Protein AF-A0A924GG86-F1 (afdb_monomer_lite)

Secondary structure (DSSP, 8-state):
--EEEEEE-HHHHHHHHHH-SS--PEEEEE-SS-EEEEEEHHHHHHHHHHHHHHHHTHHHHS-SHHHHHHHHHHHHHHHHHHHHHTSTTTT--

Foldseek 3Di:
DFKFKFKAAPVLLVVLVVPDPPQFADFPDDDNGITIGIHDPVSLVVLLVSLVVLCPCPPPNPVDPVSVVNNVRSVVSNVRSVVLVVDPPGGDD

Structure (mmCIF, N/CA/C/O backbone):
data_AF-A0A924GG86-F1
#
_entry.id   AF-A0A924GG86-F1
#
loop_
_atom_site.group_PDB
_atom_site.id
_atom_site.type_symbol
_atom_site.label_atom_id
_atom_site.label_alt_id
_atom_site.label_comp_id
_atom_site.label_asym_id
_atom_site.label_entity_id
_atom_site.label_seq_id
_atom_site.pdbx_PDB_ins_code
_atom_site.Cartn_x
_atom_site.Cartn_y
_atom_site.Cartn_z
_atom_site.occupancy
_atom_site.B_iso_or_equiv
_atom_site.auth_seq_id
_atom_site.auth_comp_id
_atom_site.auth_asym_id
_atom_site.auth_atom_id
_atom_site.pdbx_PDB_model_num
ATOM 1 N N . MET A 1 1 ? -6.893 1.484 20.897 1.00 60.12 1 MET A N 1
ATOM 2 C CA . MET A 1 1 ? -5.857 1.440 19.844 1.00 60.12 1 MET A CA 1
ATOM 3 C C . MET A 1 1 ? -6.586 1.805 18.571 1.00 60.12 1 MET A C 1
ATOM 5 O O . MET A 1 1 ? -7.569 1.141 18.272 1.00 60.12 1 MET A O 1
ATOM 9 N N . ASN A 1 2 ? -6.229 2.916 17.933 1.00 73.25 2 ASN A N 1
ATOM 10 C CA . ASN A 1 2 ? -7.042 3.461 16.846 1.00 73.25 2 ASN A CA 1
ATOM 11 C C . ASN A 1 2 ? -6.559 2.861 15.528 1.00 73.25 2 ASN A C 1
ATOM 13 O O . ASN A 1 2 ? -5.350 2.774 15.297 1.00 73.25 2 ASN A O 1
ATOM 17 N N . PHE A 1 3 ? -7.502 2.458 14.685 1.00 80.06 3 PHE A N 1
ATOM 18 C CA . PHE A 1 3 ? -7.218 1.811 13.413 1.00 80.06 3 PHE A CA 1
ATOM 19 C C . PHE A 1 3 ? -7.736 2.656 12.255 1.00 80.06 3 PHE A C 1
ATOM 21 O O . PHE A 1 3 ? -8.782 3.293 12.366 1.00 80.06 3 PHE A O 1
ATOM 28 N N . LEU A 1 4 ? -7.027 2.590 11.135 1.00 83.94 4 LEU A N 1
ATOM 29 C CA . LEU A 1 4 ? -7.422 3.167 9.862 1.00 83.94 4 LEU A CA 1
ATOM 30 C C . LEU A 1 4 ? -7.677 2.050 8.857 1.00 83.94 4 LEU A C 1
ATOM 32 O O . LEU A 1 4 ? -6.874 1.133 8.726 1.00 83.94 4 LEU A O 1
ATOM 36 N N . THR A 1 5 ? -8.764 2.160 8.101 1.00 86.38 5 THR A N 1
ATOM 37 C CA . THR A 1 5 ? -9.014 1.288 6.952 1.00 86.38 5 THR A CA 1
ATOM 38 C C . THR A 1 5 ? -8.640 2.000 5.657 1.00 86.38 5 THR A C 1
ATOM 40 O O . THR A 1 5 ? -9.194 3.054 5.353 1.00 86.38 5 THR A O 1
ATOM 43 N N . VAL A 1 6 ? -7.736 1.418 4.871 1.00 85.62 6 VAL A N 1
ATOM 44 C CA . VAL A 1 6 ? -7.325 1.954 3.564 1.00 85.62 6 VAL A CA 1
ATOM 45 C C . VAL A 1 6 ? -7.475 0.913 2.469 1.00 85.62 6 VAL A C 1
ATOM 47 O O . VAL A 1 6 ? -7.422 -0.289 2.708 1.00 85.62 6 VAL A O 1
ATOM 50 N N . THR A 1 7 ? -7.663 1.381 1.239 1.00 87.00 7 THR A N 1
ATOM 51 C CA . THR A 1 7 ? -7.647 0.517 0.057 1.00 87.00 7 THR A CA 1
ATOM 52 C C . THR A 1 7 ? -6.287 0.604 -0.611 1.00 87.00 7 THR A C 1
ATOM 54 O O . THR A 1 7 ? -5.829 1.699 -0.931 1.00 87.00 7 THR A O 1
ATOM 57 N N . VAL A 1 8 ? -5.689 -0.550 -0.869 1.00 86.81 8 VAL A N 1
ATOM 58 C CA . VAL A 1 8 ? -4.371 -0.712 -1.472 1.00 86.81 8 VAL A CA 1
ATOM 59 C C . VAL A 1 8 ? -4.512 -1.541 -2.755 1.00 86.81 8 VAL A C 1
ATOM 61 O O . VAL A 1 8 ? -5.275 -2.518 -2.784 1.00 86.81 8 VAL A O 1
ATOM 64 N N . PRO A 1 9 ? -3.816 -1.185 -3.847 1.00 89.50 9 PRO A N 1
ATOM 65 C CA . PRO A 1 9 ? -3.762 -2.026 -5.033 1.00 89.50 9 PRO A CA 1
ATOM 66 C C . PRO A 1 9 ? -3.173 -3.416 -4.707 1.00 89.50 9 PRO A C 1
ATOM 68 O O . PRO A 1 9 ? -2.124 -3.491 -4.064 1.00 89.50 9 PRO A O 1
ATOM 71 N N . PRO A 1 10 ? -3.771 -4.522 -5.194 1.00 86.12 10 PRO A N 1
ATOM 72 C CA . PRO A 1 10 ? -3.365 -5.876 -4.804 1.00 86.12 10 PRO A CA 1
ATOM 73 C C . PRO A 1 10 ? -1.911 -6.232 -5.090 1.00 86.12 10 PRO A C 1
ATOM 75 O O . PRO A 1 10 ? -1.307 -6.978 -4.329 1.00 86.12 10 PRO A O 1
ATOM 78 N N . LYS A 1 11 ? -1.347 -5.697 -6.177 1.00 84.94 11 LYS A N 1
ATOM 79 C CA . LYS A 1 11 ? 0.037 -5.973 -6.568 1.00 84.94 11 LYS A CA 1
ATOM 80 C C . LYS A 1 11 ? 1.044 -5.379 -5.583 1.00 84.94 11 LYS A C 1
ATOM 82 O O . LYS A 1 11 ? 1.996 -6.055 -5.228 1.00 84.94 11 LYS A O 1
ATOM 87 N N . PHE A 1 12 ? 0.800 -4.149 -5.134 1.00 87.81 12 PHE A N 1
ATOM 88 C CA . PHE A 1 12 ? 1.635 -3.509 -4.121 1.00 87.81 12 PHE A CA 1
ATOM 89 C C . PHE A 1 12 ? 1.465 -4.184 -2.758 1.00 87.81 12 PHE A C 1
ATOM 91 O O . PHE A 1 12 ? 2.455 -4.469 -2.102 1.00 87.81 12 PHE A O 1
ATOM 98 N N . TRP A 1 13 ? 0.226 -4.518 -2.371 1.00 88.06 13 TRP A N 1
ATOM 99 C CA . TRP A 1 13 ? -0.013 -5.232 -1.115 1.00 88.06 13 TRP A CA 1
ATOM 100 C C . TRP A 1 13 ? 0.700 -6.585 -1.062 1.00 88.06 13 TRP A C 1
ATOM 102 O O . TRP A 1 13 ? 1.328 -6.886 -0.062 1.00 88.06 13 TRP A O 1
ATOM 112 N N . ALA A 1 14 ? 0.637 -7.382 -2.132 1.00 86.25 14 ALA A N 1
ATOM 113 C CA . ALA A 1 14 ? 1.298 -8.685 -2.168 1.00 86.25 14 ALA A CA 1
ATOM 114 C C . ALA A 1 14 ? 2.830 -8.583 -2.056 1.00 86.25 14 ALA A C 1
ATOM 116 O O . ALA A 1 14 ? 3.444 -9.438 -1.430 1.00 86.25 14 ALA A O 1
ATOM 117 N N . ASP A 1 15 ? 3.439 -7.548 -2.644 1.00 86.50 15 ASP A N 1
ATOM 118 C CA . ASP A 1 15 ? 4.881 -7.295 -2.525 1.00 86.50 15 ASP A CA 1
ATOM 119 C C . ASP A 1 15 ? 5.271 -6.843 -1.110 1.00 86.50 15 ASP A C 1
ATOM 121 O O . ASP A 1 15 ? 6.239 -7.337 -0.536 1.00 86.50 15 ASP A O 1
ATOM 125 N N . HIS A 1 16 ? 4.479 -5.943 -0.526 1.00 86.62 16 HIS A N 1
ATOM 126 C CA . HIS A 1 16 ? 4.659 -5.472 0.843 1.00 86.62 16 HIS A CA 1
ATOM 127 C C . HIS A 1 16 ? 4.489 -6.610 1.865 1.00 86.62 16 HIS A C 1
ATOM 129 O O . HIS A 1 16 ? 5.351 -6.816 2.712 1.00 86.62 16 HIS A O 1
ATOM 135 N N . GLU A 1 17 ? 3.421 -7.402 1.741 1.00 84.62 17 GLU A N 1
ATOM 136 C CA . GLU A 1 17 ? 3.117 -8.572 2.579 1.00 84.62 17 GLU A CA 1
ATOM 137 C C . GLU A 1 17 ? 4.209 -9.649 2.487 1.00 84.62 17 GLU A C 1
ATOM 139 O O . GLU A 1 17 ? 4.540 -10.264 3.491 1.00 84.62 17 GLU A O 1
ATOM 144 N N . ALA A 1 18 ? 4.815 -9.852 1.312 1.00 83.88 18 ALA A N 1
ATOM 145 C CA . ALA A 1 18 ? 5.899 -10.821 1.134 1.00 83.88 18 ALA A CA 1
ATOM 146 C C . ALA A 1 18 ? 7.246 -10.379 1.736 1.00 83.88 18 ALA A C 1
ATOM 148 O O . ALA A 1 18 ? 8.132 -11.216 1.899 1.00 83.88 18 ALA A O 1
ATOM 149 N N . ARG A 1 19 ? 7.423 -9.080 2.018 1.00 75.56 19 ARG A N 1
ATOM 150 C CA . ARG A 1 19 ? 8.661 -8.508 2.580 1.00 75.56 19 ARG A CA 1
ATOM 151 C C . ARG A 1 19 ? 8.523 -8.070 4.039 1.00 75.56 19 ARG A C 1
ATOM 153 O O . ARG A 1 19 ? 9.538 -7.864 4.697 1.00 75.56 19 ARG A O 1
ATOM 160 N N . SER A 1 20 ? 7.298 -7.891 4.530 1.00 72.75 20 SER A N 1
ATOM 161 C CA . SER A 1 20 ? 7.015 -7.511 5.912 1.00 72.75 20 SER A CA 1
ATOM 162 C C . SER A 1 20 ? 6.904 -8.770 6.772 1.00 72.75 20 SER A C 1
ATOM 164 O O . SER A 1 20 ? 5.903 -9.478 6.711 1.00 72.75 20 SER A O 1
ATOM 166 N N . ASP A 1 21 ? 7.935 -9.048 7.572 1.00 61.03 21 ASP A N 1
ATOM 167 C CA . ASP A 1 21 ? 7.985 -10.258 8.404 1.00 61.03 21 ASP A CA 1
ATOM 168 C C . ASP A 1 21 ? 6.936 -10.262 9.538 1.00 61.03 21 ASP A C 1
ATOM 170 O O . ASP A 1 21 ? 6.552 -11.338 9.991 1.00 61.03 21 ASP A O 1
ATOM 174 N N . GLU A 1 22 ? 6.421 -9.104 9.990 1.00 54.50 22 GLU A N 1
ATOM 175 C CA . GLU A 1 22 ? 5.501 -9.052 11.148 1.00 54.50 22 GLU A CA 1
ATOM 176 C C . GLU A 1 22 ? 4.436 -7.923 11.138 1.00 54.50 22 GLU A C 1
ATOM 178 O O . GLU A 1 22 ? 3.588 -7.886 12.034 1.00 54.50 22 GLU A O 1
ATOM 183 N N . THR A 1 23 ? 4.413 -6.997 10.165 1.00 59.88 23 THR A N 1
ATOM 184 C CA . THR A 1 23 ? 3.633 -5.737 10.281 1.00 59.88 23 THR A CA 1
ATOM 185 C C . THR A 1 23 ? 2.608 -5.459 9.183 1.00 59.88 23 THR A C 1
ATOM 187 O O . THR A 1 23 ? 1.998 -4.386 9.187 1.00 59.88 23 THR A O 1
ATOM 190 N N . ALA A 1 24 ? 2.297 -6.414 8.309 1.00 65.00 24 ALA A N 1
ATOM 191 C CA . ALA A 1 24 ? 1.199 -6.240 7.363 1.00 65.00 24 ALA A CA 1
ATOM 192 C C . ALA A 1 24 ? -0.142 -6.170 8.128 1.00 65.00 24 ALA A C 1
ATOM 194 O O . ALA A 1 24 ? -0.545 -7.116 8.801 1.00 65.00 24 ALA A O 1
ATOM 195 N N . GLY A 1 25 ? -0.817 -5.015 8.088 1.00 71.12 25 GLY A N 1
ATOM 196 C CA . GLY A 1 25 ? -2.137 -4.824 8.699 1.00 71.12 25 GLY A CA 1
ATOM 197 C C . GLY A 1 25 ? -3.173 -5.886 8.329 1.00 71.12 25 GLY A C 1
ATOM 198 O O . GLY A 1 25 ? -3.017 -6.676 7.404 1.00 71.12 25 GLY A O 1
ATOM 199 N N . GLU A 1 26 ? -4.293 -5.876 9.038 1.00 82.00 26 GLU A N 1
ATOM 200 C CA . GLU A 1 26 ? -5.325 -6.896 8.879 1.00 82.00 26 GLU A CA 1
ATOM 201 C C . GLU A 1 26 ? -6.156 -6.665 7.614 1.00 82.00 26 GLU A C 1
ATOM 203 O O . GLU A 1 26 ? -6.779 -5.618 7.442 1.00 82.00 26 GLU A O 1
ATOM 208 N N . VAL A 1 27 ? -6.224 -7.658 6.732 1.00 82.31 27 VAL A N 1
ATOM 209 C CA . VAL A 1 27 ? -7.061 -7.597 5.528 1.00 82.31 27 VAL A CA 1
ATOM 210 C C . VAL A 1 27 ? -8.527 -7.836 5.905 1.00 82.31 27 VAL A C 1
ATOM 212 O O . VAL A 1 27 ? -8.869 -8.903 6.403 1.00 82.31 27 VAL A O 1
ATOM 215 N N . VAL A 1 28 ? -9.410 -6.867 5.637 1.00 73.69 28 VAL A N 1
ATOM 216 C CA . VAL A 1 28 ? -10.825 -6.930 6.055 1.00 73.69 28 VAL A CA 1
ATOM 217 C C . VAL A 1 28 ? -11.724 -7.431 4.908 1.00 73.69 28 VAL A C 1
ATOM 219 O O . VAL A 1 28 ? -12.491 -8.372 5.102 1.00 73.69 28 VAL A O 1
ATOM 222 N N . PRO A 1 29 ? -11.673 -6.828 3.703 1.00 72.12 29 PRO A N 1
ATOM 223 C CA . PRO A 1 29 ? -11.969 -7.579 2.467 1.00 72.12 29 PRO A CA 1
ATOM 224 C C . PRO A 1 29 ? -10.838 -7.581 1.413 1.00 72.12 29 PRO A C 1
ATOM 226 O O . PRO A 1 29 ? -10.220 -6.555 1.118 1.00 72.12 29 PRO A O 1
ATOM 229 N N . ARG A 1 30 ? -10.636 -8.735 0.749 1.00 66.81 30 ARG A N 1
ATOM 230 C CA . ARG A 1 30 ? -9.747 -8.906 -0.421 1.00 66.81 30 ARG A CA 1
ATOM 231 C C . ARG A 1 30 ? -10.568 -9.193 -1.676 1.00 66.81 30 ARG A C 1
ATOM 233 O O . ARG A 1 30 ? -11.388 -10.104 -1.698 1.00 66.81 30 ARG A O 1
ATOM 240 N N . SER A 1 31 ? -10.321 -8.440 -2.742 1.00 70.12 31 SER A N 1
ATOM 241 C CA . SER A 1 31 ? -10.865 -8.702 -4.078 1.00 70.12 31 SER A CA 1
ATOM 242 C C . SER A 1 31 ? -9.739 -8.717 -5.111 1.00 70.12 31 SER A C 1
ATOM 244 O O . SER A 1 31 ? -8.649 -8.203 -4.861 1.00 70.12 31 SER A O 1
ATOM 246 N N . ALA A 1 32 ? -10.013 -9.228 -6.314 1.00 69.81 32 ALA A N 1
ATOM 247 C CA . ALA A 1 32 ? -9.050 -9.187 -7.420 1.00 69.81 32 ALA A CA 1
ATOM 248 C C . ALA A 1 32 ? -8.630 -7.754 -7.818 1.00 69.81 32 ALA A C 1
ATOM 250 O O . ALA A 1 32 ? -7.614 -7.575 -8.481 1.00 69.81 32 ALA A O 1
ATOM 251 N N . ARG A 1 33 ? -9.412 -6.732 -7.436 1.00 72.38 33 ARG A N 1
ATOM 252 C CA . ARG A 1 33 ? -9.198 -5.327 -7.826 1.00 72.38 33 ARG A CA 1
ATOM 253 C C . ARG A 1 33 ? -8.650 -4.451 -6.702 1.00 72.38 33 ARG A C 1
ATOM 255 O O . ARG A 1 33 ? -8.086 -3.400 -6.981 1.00 72.38 33 ARG A O 1
ATOM 262 N N . ALA A 1 34 ? -8.833 -4.857 -5.451 1.00 77.00 34 ALA A N 1
ATOM 263 C CA . ALA A 1 34 ? -8.523 -4.046 -4.284 1.00 77.00 34 ALA A CA 1
ATOM 264 C C . ALA A 1 34 ? -8.315 -4.921 -3.047 1.00 77.00 34 ALA A C 1
ATOM 266 O O . ALA A 1 34 ? -9.087 -5.857 -2.817 1.00 77.00 34 ALA A O 1
ATOM 267 N N . VAL A 1 35 ? -7.319 -4.565 -2.238 1.00 85.38 35 VAL A N 1
ATOM 268 C CA . VAL A 1 35 ? -7.131 -5.086 -0.882 1.00 85.38 35 VAL A CA 1
ATOM 269 C C . VAL A 1 35 ? -7.492 -3.969 0.078 1.00 85.38 35 VAL A C 1
ATOM 271 O O . VAL A 1 35 ? -6.985 -2.857 -0.046 1.00 85.38 35 VAL A O 1
ATOM 274 N N . VAL A 1 36 ? -8.406 -4.229 1.000 1.00 86.56 36 VAL A N 1
ATOM 275 C CA . VAL A 1 36 ? -8.763 -3.270 2.040 1.00 86.56 36 VAL A CA 1
ATOM 276 C C . VAL A 1 36 ? -8.148 -3.750 3.341 1.00 86.56 36 VAL A C 1
ATOM 278 O O . VAL A 1 36 ? -8.404 -4.874 3.771 1.00 86.56 36 VAL A O 1
ATOM 281 N N . VAL A 1 37 ? -7.325 -2.900 3.943 1.00 86.62 37 VAL A N 1
ATOM 282 C CA . VAL A 1 37 ? -6.494 -3.252 5.094 1.00 86.62 37 VAL A CA 1
ATOM 283 C C . VAL A 1 37 ? -6.764 -2.311 6.251 1.00 86.62 37 VAL A C 1
ATOM 285 O O . VAL A 1 37 ? -6.903 -1.101 6.064 1.00 86.62 37 VAL A O 1
ATOM 288 N N . ARG A 1 38 ? -6.862 -2.887 7.444 1.00 87.31 38 ARG A N 1
ATOM 289 C CA . ARG A 1 38 ? -6.998 -2.212 8.724 1.00 87.31 38 ARG A CA 1
ATOM 290 C C . ARG A 1 38 ? -5.619 -2.122 9.366 1.00 87.31 38 ARG A C 1
ATOM 292 O O . ARG A 1 38 ? -5.009 -3.131 9.702 1.00 87.31 38 ARG A O 1
ATOM 299 N N . LEU A 1 39 ? -5.136 -0.898 9.520 1.00 87.06 39 LEU A N 1
ATOM 300 C CA . LEU A 1 39 ? -3.784 -0.575 9.955 1.00 87.06 39 LEU A CA 1
ATOM 301 C C . LEU A 1 39 ? -3.831 0.195 11.270 1.00 87.06 39 LEU A C 1
ATOM 303 O O . LEU A 1 39 ? -4.647 1.099 11.454 1.00 87.06 39 LEU A O 1
ATOM 307 N N . THR A 1 40 ? -2.917 -0.126 12.175 1.00 88.00 40 THR A N 1
ATOM 308 C CA . THR A 1 40 ? -2.517 0.797 13.241 1.00 88.00 40 THR A CA 1
ATOM 309 C C . THR A 1 40 ? -1.730 1.965 12.646 1.00 88.00 40 THR A C 1
ATOM 311 O O . THR A 1 40 ? -1.297 1.921 11.494 1.00 88.00 40 THR A O 1
ATOM 314 N N . ARG A 1 41 ? -1.489 3.015 13.439 1.00 84.81 41 ARG A N 1
ATOM 315 C CA . ARG A 1 41 ? -0.648 4.135 12.999 1.00 84.81 41 ARG A CA 1
ATOM 316 C C . ARG A 1 41 ? 0.752 3.685 12.562 1.00 84.81 41 ARG A C 1
ATOM 318 O O . ARG A 1 41 ? 1.191 4.099 11.501 1.00 84.81 41 ARG A O 1
ATOM 325 N N . ALA A 1 42 ? 1.403 2.814 13.334 1.00 86.81 42 ALA A N 1
ATOM 326 C CA . ALA A 1 42 ? 2.738 2.316 13.002 1.00 86.81 42 ALA A CA 1
ATOM 327 C C . ALA A 1 42 ? 2.746 1.547 11.669 1.00 86.81 42 ALA A C 1
ATOM 329 O O . ALA A 1 42 ? 3.596 1.791 10.824 1.00 86.81 42 ALA A O 1
ATOM 330 N N . GLN A 1 43 ? 1.748 0.687 11.440 1.00 88.69 43 GLN A N 1
ATOM 331 C CA . GLN A 1 43 ? 1.619 -0.060 10.181 1.00 88.69 43 GLN A CA 1
ATOM 332 C C . GLN A 1 43 ? 1.280 0.851 8.993 1.00 88.69 43 GLN A C 1
ATOM 334 O O . GLN A 1 43 ? 1.670 0.578 7.864 1.00 88.69 43 GLN A O 1
ATOM 339 N N . TRP A 1 44 ? 0.547 1.942 9.227 1.00 88.19 44 TRP A N 1
ATOM 340 C CA . TRP A 1 44 ? 0.294 2.951 8.202 1.00 88.19 44 TRP A CA 1
ATOM 341 C C . TRP A 1 44 ? 1.568 3.725 7.838 1.00 88.19 44 TRP A C 1
ATOM 343 O O . TRP A 1 44 ? 1.813 3.946 6.655 1.00 88.19 44 TRP A O 1
ATOM 353 N N . GLU A 1 45 ? 2.379 4.107 8.830 1.00 88.19 45 GLU A N 1
ATOM 354 C CA . GLU A 1 45 ? 3.667 4.783 8.617 1.00 88.19 45 GLU A CA 1
ATOM 355 C C . GLU A 1 45 ? 4.642 3.868 7.853 1.00 88.19 45 GLU A C 1
ATOM 357 O O . GLU A 1 45 ? 5.274 4.322 6.901 1.00 88.19 45 GLU A O 1
ATOM 362 N N . ASP A 1 46 ? 4.684 2.577 8.200 1.00 88.81 46 ASP A N 1
ATOM 363 C CA . ASP A 1 46 ? 5.475 1.545 7.513 1.00 88.81 46 ASP A CA 1
ATOM 364 C C . ASP A 1 46 ? 5.035 1.359 6.048 1.00 88.81 46 ASP A C 1
ATOM 366 O O . ASP A 1 46 ? 5.831 1.503 5.117 1.00 88.81 46 ASP A O 1
ATOM 370 N N . LEU A 1 47 ? 3.730 1.162 5.816 1.00 89.25 47 LEU A N 1
ATOM 371 C CA . LEU A 1 47 ? 3.163 1.040 4.470 1.00 89.25 47 LEU A CA 1
ATOM 372 C C . LEU A 1 47 ? 3.404 2.299 3.621 1.00 89.25 47 LEU A C 1
ATOM 374 O O . LEU A 1 47 ? 3.647 2.197 2.415 1.00 89.25 47 LEU A O 1
ATOM 378 N N . LEU A 1 48 ? 3.324 3.490 4.225 1.00 90.06 48 LEU A N 1
ATOM 379 C CA . LEU A 1 48 ? 3.603 4.745 3.532 1.00 90.06 48 LEU A CA 1
ATOM 380 C C . LEU A 1 48 ? 5.079 4.852 3.150 1.00 90.06 48 LEU A C 1
ATOM 382 O O . LEU A 1 48 ? 5.370 5.195 2.005 1.00 90.06 48 LEU A O 1
ATOM 386 N N . ALA A 1 49 ? 5.997 4.560 4.074 1.00 89.00 49 ALA A N 1
ATOM 387 C CA . ALA A 1 49 ? 7.432 4.610 3.809 1.00 89.00 49 ALA A CA 1
ATOM 388 C C . ALA A 1 49 ? 7.814 3.684 2.645 1.00 89.00 49 ALA A C 1
ATOM 390 O O . ALA A 1 49 ? 8.533 4.095 1.731 1.00 89.00 49 ALA A O 1
ATOM 391 N N . ASP A 1 50 ? 7.252 2.476 2.625 1.00 88.19 50 ASP A N 1
ATOM 392 C CA . ASP A 1 50 ? 7.475 1.507 1.558 1.00 88.19 50 ASP A CA 1
ATOM 393 C C . ASP A 1 50 ? 6.892 1.976 0.212 1.00 88.19 50 ASP A C 1
ATOM 395 O O . ASP A 1 50 ? 7.546 1.938 -0.835 1.00 88.19 50 ASP A O 1
ATOM 399 N N . ALA A 1 51 ? 5.675 2.527 0.226 1.00 89.19 51 ALA A N 1
ATOM 400 C CA . ALA A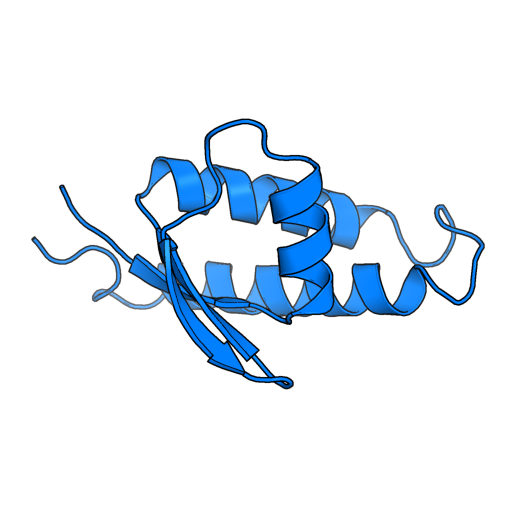 1 51 ? 5.045 3.065 -0.977 1.00 89.19 51 ALA A CA 1
ATOM 401 C C . ALA A 1 51 ? 5.823 4.264 -1.551 1.00 89.19 51 ALA A C 1
ATOM 403 O O . ALA A 1 51 ? 5.988 4.368 -2.770 1.00 89.19 51 ALA A O 1
ATOM 404 N N . VAL A 1 52 ? 6.333 5.150 -0.688 1.00 89.50 52 VAL A N 1
ATOM 405 C CA . VAL A 1 52 ? 7.181 6.288 -1.077 1.00 89.50 52 VAL A CA 1
ATOM 406 C C . VAL A 1 52 ? 8.505 5.804 -1.655 1.00 89.50 52 VAL A C 1
ATOM 408 O O . VAL A 1 52 ? 8.933 6.333 -2.683 1.00 89.50 52 VAL A O 1
ATOM 411 N N . HIS A 1 53 ? 9.120 4.777 -1.059 1.00 86.75 53 HIS A N 1
ATOM 412 C CA . HIS A 1 53 ? 10.344 4.181 -1.583 1.00 86.75 53 HIS A CA 1
ATOM 413 C C . HIS A 1 53 ? 10.152 3.768 -3.047 1.00 86.75 53 HIS A C 1
ATOM 415 O O . HIS A 1 53 ? 10.822 4.314 -3.923 1.00 86.75 53 HIS A O 1
ATOM 421 N N . TYR A 1 54 ? 9.157 2.933 -3.357 1.00 83.81 54 TYR A N 1
ATOM 422 C CA . TYR A 1 54 ? 8.880 2.531 -4.741 1.00 83.81 54 TYR A CA 1
ATOM 423 C C . TYR A 1 54 ? 8.450 3.676 -5.655 1.00 83.81 54 TYR A C 1
ATOM 425 O O . TYR A 1 54 ? 8.839 3.708 -6.824 1.00 83.81 54 TYR A O 1
ATOM 433 N N . ALA A 1 55 ? 7.660 4.627 -5.153 1.00 84.38 55 ALA A N 1
ATOM 434 C CA . ALA A 1 55 ? 7.250 5.789 -5.935 1.00 84.38 55 ALA A CA 1
ATOM 435 C C . ALA A 1 55 ? 8.451 6.663 -6.346 1.00 84.38 55 ALA A C 1
ATOM 437 O O . ALA A 1 55 ? 8.418 7.263 -7.423 1.00 84.38 55 ALA A O 1
ATOM 438 N N . SER A 1 56 ? 9.500 6.704 -5.514 1.00 82.06 56 SER A N 1
ATOM 439 C CA . SER A 1 56 ? 10.722 7.491 -5.725 1.00 82.06 56 SER A CA 1
ATOM 440 C C . SER A 1 56 ? 11.725 6.852 -6.692 1.00 82.06 56 SER A C 1
ATOM 442 O O . SER A 1 56 ? 12.537 7.561 -7.282 1.00 82.06 56 SER A O 1
ATOM 444 N N . LEU A 1 57 ? 11.644 5.535 -6.913 1.00 74.12 57 LEU A N 1
ATOM 445 C CA . LEU A 1 57 ? 12.610 4.778 -7.723 1.00 74.12 57 LEU A CA 1
ATOM 446 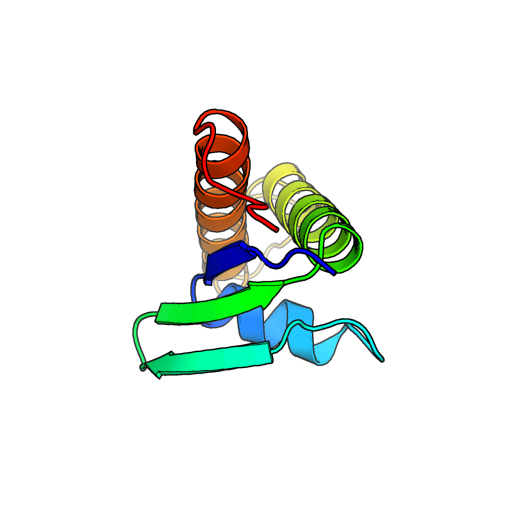C C . LEU A 1 57 ? 12.583 5.118 -9.224 1.00 74.12 57 LEU A C 1
ATOM 448 O O . LEU A 1 57 ? 13.470 4.704 -9.968 1.00 74.12 57 LEU A O 1
ATOM 452 N N . GLY A 1 58 ? 11.614 5.913 -9.688 1.00 59.28 58 GLY A N 1
ATOM 453 C CA . GLY A 1 58 ? 11.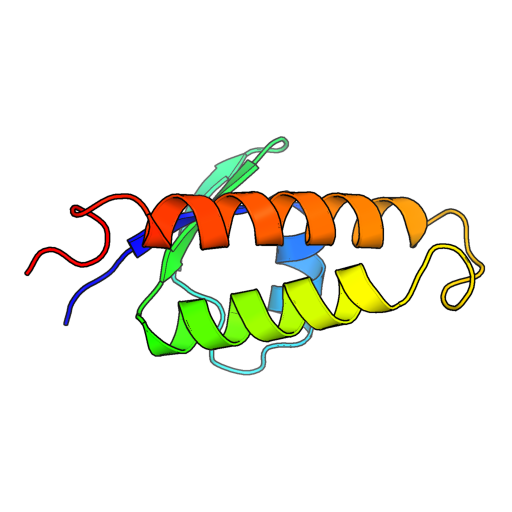496 6.306 -11.092 1.00 59.28 58 GLY A CA 1
ATOM 454 C C . GLY A 1 58 ? 11.258 5.113 -12.030 1.00 59.28 58 GLY A C 1
ATOM 455 O O . GLY A 1 58 ? 11.423 3.946 -11.686 1.00 59.28 58 GLY A O 1
ATOM 456 N N . SER A 1 59 ? 10.878 5.376 -13.278 1.00 55.56 59 SER A N 1
ATOM 457 C CA . SER A 1 59 ? 10.660 4.313 -14.274 1.00 55.56 59 SER A CA 1
ATOM 458 C C . SER A 1 59 ? 11.953 3.650 -14.784 1.00 55.56 59 SER A C 1
ATOM 460 O O . SER A 1 59 ? 11.886 2.876 -15.738 1.00 55.56 59 SER A O 1
ATOM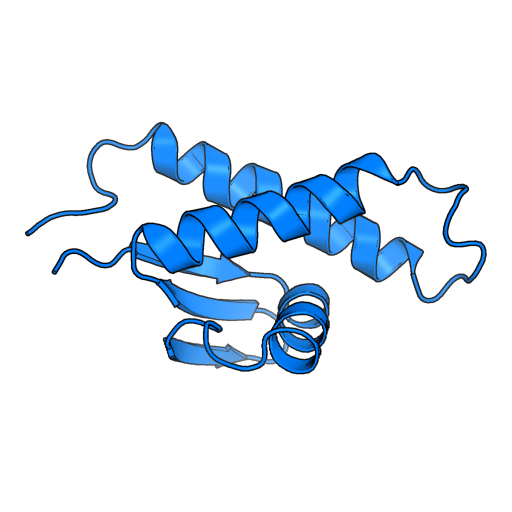 462 N N . GLY A 1 60 ? 13.116 4.014 -14.228 1.00 53.09 60 GLY A N 1
ATOM 463 C CA . GLY A 1 60 ? 14.442 3.664 -14.747 1.00 53.09 60 GLY A CA 1
ATOM 464 C C . GLY A 1 60 ? 15.282 2.730 -13.870 1.00 53.09 60 GLY A C 1
ATOM 465 O O . GLY A 1 60 ? 16.196 2.112 -14.403 1.00 53.09 60 GLY A O 1
ATOM 466 N N . VAL A 1 61 ? 14.995 2.597 -12.567 1.00 55.75 61 VAL A N 1
ATOM 467 C CA . VAL A 1 61 ? 15.800 1.754 -11.651 1.00 55.75 61 VAL A CA 1
ATOM 468 C C . VAL A 1 61 ? 15.364 0.285 -11.689 1.00 55.75 61 VAL A C 1
ATOM 470 O O . VAL A 1 61 ? 16.176 -0.615 -11.507 1.00 55.75 61 VAL A O 1
ATOM 473 N N . TYR A 1 62 ? 14.102 0.042 -12.029 1.00 54.34 62 TYR A N 1
ATOM 474 C CA . TYR A 1 62 ? 13.512 -1.280 -12.179 1.00 54.34 62 TYR A CA 1
ATOM 475 C C . TYR A 1 62 ? 13.183 -1.517 -13.663 1.00 54.34 62 TYR A C 1
ATOM 477 O O . TYR A 1 62 ? 12.150 -1.103 -14.197 1.00 54.34 62 TYR A O 1
ATOM 485 N N . GLY A 1 63 ? 14.174 -2.060 -14.375 1.00 47.34 63 GLY A N 1
ATOM 486 C CA . GLY A 1 63 ? 14.231 -2.164 -15.837 1.00 47.34 63 GLY A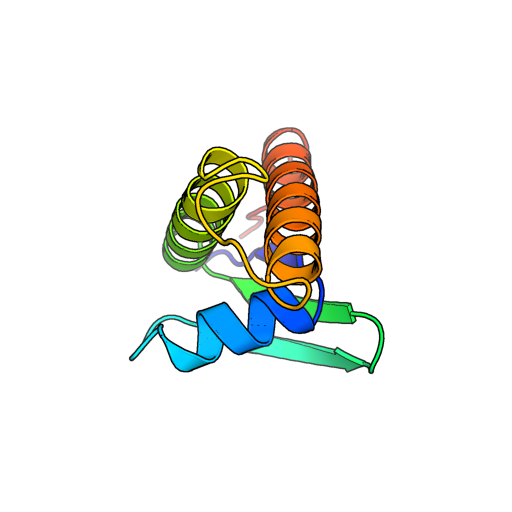 CA 1
ATOM 487 C C . GLY A 1 63 ? 13.329 -3.233 -16.463 1.00 47.34 63 GLY A C 1
ATOM 488 O O . GLY A 1 63 ? 13.383 -3.424 -17.679 1.00 47.34 63 GLY A O 1
ATOM 489 N N . PHE A 1 64 ? 12.489 -3.925 -15.689 1.00 53.81 64 PHE A N 1
ATOM 490 C CA . PHE A 1 64 ? 11.601 -4.961 -16.213 1.00 53.81 64 PHE A CA 1
ATOM 491 C C . PHE A 1 64 ? 10.159 -4.457 -16.324 1.00 53.81 64 PHE A C 1
ATOM 493 O O . PHE A 1 64 ? 9.608 -3.827 -15.422 1.00 53.81 64 PHE A O 1
ATOM 500 N N . ALA A 1 65 ? 9.489 -4.774 -17.436 1.00 57.84 65 ALA A N 1
ATOM 501 C CA . ALA A 1 65 ? 8.090 -4.402 -17.684 1.00 57.84 65 ALA A CA 1
ATOM 502 C C . ALA A 1 65 ? 7.126 -4.815 -16.543 1.00 57.84 65 ALA A C 1
ATOM 504 O O . ALA A 1 65 ? 6.077 -4.193 -16.364 1.00 57.84 65 ALA A O 1
ATOM 505 N N . GLY A 1 66 ? 7.503 -5.819 -15.740 1.00 58.06 66 GLY A N 1
ATOM 506 C CA . GLY A 1 66 ? 6.775 -6.263 -14.551 1.00 58.06 66 GLY A CA 1
ATOM 507 C C . GLY A 1 66 ? 6.755 -5.256 -13.395 1.00 58.06 66 GLY A C 1
ATOM 508 O O . GLY A 1 66 ? 5.764 -5.210 -12.664 1.00 58.06 66 GLY A O 1
ATOM 509 N N . GLU A 1 67 ? 7.771 -4.405 -13.256 1.00 69.00 67 GLU A N 1
ATOM 510 C CA . GLU A 1 67 ? 7.949 -3.513 -12.100 1.00 69.00 67 GLU A CA 1
ATOM 511 C C . GLU A 1 67 ? 7.336 -2.127 -12.320 1.00 69.00 67 GLU A C 1
ATOM 513 O O . GLU A 1 67 ? 6.925 -1.474 -11.363 1.00 69.00 67 GLU A O 1
ATOM 518 N N . ARG A 1 68 ? 7.110 -1.721 -13.579 1.00 72.00 68 ARG A N 1
ATOM 519 C CA . ARG A 1 68 ? 6.315 -0.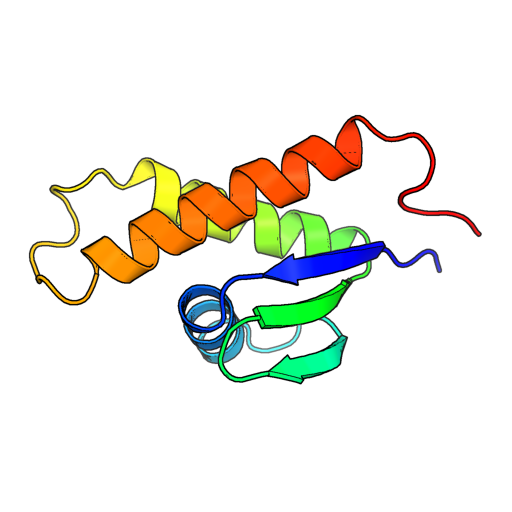516 -13.894 1.00 72.00 68 ARG A CA 1
ATOM 520 C C . ARG A 1 68 ? 4.928 -0.564 -13.258 1.00 72.00 68 ARG A C 1
ATOM 522 O O . ARG A 1 68 ? 4.433 0.443 -12.760 1.00 72.00 68 ARG A O 1
ATOM 529 N N . GLY A 1 69 ? 4.311 -1.748 -13.256 1.00 78.50 69 GLY A N 1
ATOM 530 C CA . GLY A 1 69 ? 3.025 -1.961 -12.598 1.00 78.50 69 GLY A CA 1
ATOM 531 C C . GLY A 1 69 ? 3.107 -1.822 -11.078 1.00 78.50 69 GLY A C 1
ATOM 532 O O . GLY A 1 69 ? 2.151 -1.338 -10.485 1.00 78.50 69 GLY A O 1
ATOM 533 N N . LEU A 1 70 ? 4.237 -2.207 -10.468 1.00 82.94 70 LEU A N 1
ATOM 534 C CA . LEU A 1 70 ? 4.466 -2.088 -9.027 1.00 82.94 70 LEU A CA 1
ATOM 535 C C . LEU A 1 70 ? 4.662 -0.620 -8.622 1.00 82.94 70 LEU A C 1
ATOM 537 O O . LEU A 1 70 ? 3.972 -0.145 -7.722 1.00 82.94 70 LEU A O 1
ATOM 541 N N . VAL A 1 71 ? 5.497 0.122 -9.357 1.00 85.12 71 VAL A N 1
ATOM 542 C CA . VAL A 1 71 ? 5.715 1.566 -9.155 1.00 85.12 71 VAL A CA 1
ATOM 543 C C . VAL A 1 71 ? 4.406 2.349 -9.301 1.00 85.12 71 VAL A C 1
ATOM 545 O O . VAL A 1 71 ? 4.069 3.154 -8.436 1.00 85.12 71 VAL A O 1
ATOM 548 N N . ALA A 1 72 ? 3.618 2.079 -10.349 1.00 85.19 72 ALA A N 1
ATOM 549 C CA . ALA A 1 72 ? 2.322 2.732 -10.541 1.00 85.19 72 ALA A CA 1
ATOM 550 C C . ALA A 1 72 ? 1.340 2.423 -9.397 1.00 85.19 72 ALA A C 1
ATOM 552 O O . ALA A 1 72 ? 0.634 3.316 -8.923 1.00 85.19 72 ALA A O 1
ATOM 553 N N . SER A 1 73 ? 1.312 1.175 -8.911 1.00 87.94 73 SER A N 1
ATOM 554 C CA . SER A 1 73 ? 0.505 0.829 -7.739 1.00 87.94 73 SER A CA 1
ATOM 555 C C . SER A 1 73 ? 1.000 1.492 -6.454 1.00 87.94 73 SER A C 1
ATOM 557 O O . SER A 1 73 ? 0.169 1.962 -5.685 1.00 87.94 73 SER A O 1
ATOM 559 N N . ALA A 1 74 ? 2.312 1.604 -6.241 1.00 87.88 74 ALA A N 1
ATOM 560 C CA . ALA A 1 74 ? 2.883 2.285 -5.083 1.00 87.88 74 ALA A CA 1
ATOM 561 C C . ALA A 1 74 ? 2.524 3.778 -5.080 1.00 87.88 74 ALA A C 1
ATOM 563 O O . ALA A 1 74 ? 2.038 4.298 -4.080 1.00 87.88 74 ALA A O 1
ATOM 564 N N . GLN A 1 75 ? 2.631 4.452 -6.230 1.00 88.75 75 GLN A N 1
ATOM 565 C CA . GLN A 1 75 ? 2.201 5.846 -6.388 1.00 88.75 75 GLN A CA 1
ATOM 566 C C . GLN A 1 75 ? 0.708 6.041 -6.086 1.00 88.75 75 GLN A C 1
ATOM 568 O O . GLN A 1 75 ? 0.324 7.038 -5.473 1.00 88.75 75 GLN A O 1
ATOM 573 N N . ALA A 1 76 ? -0.147 5.107 -6.513 1.00 88.94 76 ALA A N 1
ATOM 574 C CA . ALA A 1 76 ? -1.569 5.142 -6.183 1.00 88.94 76 ALA A CA 1
ATOM 575 C C . ALA A 1 76 ? -1.810 4.949 -4.675 1.00 88.94 76 ALA A C 1
ATOM 577 O O . ALA A 1 76 ? -2.666 5.629 -4.106 1.00 88.94 76 ALA A O 1
ATOM 578 N N . THR A 1 77 ? -1.038 4.069 -4.028 1.00 89.38 77 THR A N 1
ATOM 579 C CA . THR A 1 77 ? -1.066 3.876 -2.574 1.00 89.38 77 THR A CA 1
ATOM 580 C C . THR A 1 77 ? -0.672 5.155 -1.840 1.00 89.38 77 THR A C 1
ATOM 582 O O . THR A 1 77 ? -1.456 5.605 -1.011 1.00 89.38 77 THR A O 1
ATOM 585 N N . VAL A 1 78 ? 0.455 5.797 -2.187 1.00 90.19 78 VAL A N 1
ATOM 586 C CA . VAL A 1 78 ? 0.907 7.061 -1.563 1.00 90.19 78 VAL A CA 1
ATOM 587 C C . VAL A 1 78 ? -0.210 8.104 -1.573 1.00 90.19 78 VAL A C 1
ATOM 589 O O . VAL A 1 78 ? -0.629 8.560 -0.512 1.00 90.19 78 VAL A O 1
ATOM 592 N N . ARG A 1 79 ? -0.797 8.388 -2.746 1.00 88.81 79 ARG A N 1
ATOM 593 C CA . ARG A 1 79 ? -1.894 9.368 -2.867 1.00 88.81 79 ARG A CA 1
ATOM 594 C C . ARG A 1 79 ? -3.070 9.038 -1.953 1.00 88.81 79 ARG A C 1
ATOM 596 O O . ARG A 1 79 ? -3.696 9.935 -1.391 1.00 88.81 79 ARG A O 1
ATOM 603 N N . ARG A 1 80 ? -3.398 7.750 -1.819 1.00 86.12 80 ARG A N 1
ATOM 604 C CA . ARG A 1 80 ? -4.517 7.291 -0.993 1.00 86.12 80 ARG A CA 1
ATOM 605 C C . ARG A 1 80 ? -4.211 7.420 0.495 1.00 86.12 80 ARG A C 1
ATOM 607 O O . ARG A 1 80 ? -5.093 7.821 1.249 1.00 86.12 80 ARG A O 1
ATOM 614 N N . LEU A 1 81 ? -2.990 7.116 0.921 1.00 86.00 81 LEU A N 1
ATOM 615 C CA . LEU A 1 81 ? -2.559 7.266 2.312 1.00 86.00 81 LEU A CA 1
ATOM 616 C C . LEU A 1 81 ? -2.470 8.748 2.715 1.00 86.00 81 LEU A C 1
ATOM 618 O O . LEU A 1 81 ? -2.968 9.115 3.774 1.00 86.00 81 LEU A O 1
ATOM 622 N N . GLU A 1 82 ? -1.939 9.610 1.849 1.00 85.25 82 GLU A N 1
ATOM 623 C CA . GLU A 1 82 ? -1.840 11.058 2.091 1.00 85.25 82 GLU A CA 1
ATOM 624 C C . GLU A 1 82 ? -3.209 11.754 2.108 1.00 85.25 82 GLU A C 1
ATOM 626 O O . GLU A 1 82 ? -3.452 12.637 2.931 1.00 85.25 82 GLU A O 1
ATOM 631 N N . SER A 1 83 ? -4.147 11.320 1.257 1.00 79.12 83 SER A N 1
ATOM 632 C CA . SER A 1 83 ? -5.523 11.843 1.272 1.00 79.12 83 SER A CA 1
ATOM 633 C C . SER A 1 83 ? -6.219 11.564 2.608 1.00 79.12 83 SER A C 1
ATOM 635 O O . SER A 1 83 ? -6.948 12.412 3.113 1.00 79.12 83 SER A O 1
ATOM 637 N N . ASN A 1 84 ? -5.933 10.416 3.230 1.00 71.31 84 ASN A N 1
ATOM 638 C CA . ASN A 1 84 ? -6.461 10.077 4.550 1.00 71.31 84 ASN A CA 1
ATOM 639 C C . ASN A 1 84 ? -5.911 11.003 5.658 1.00 71.31 84 ASN A C 1
ATOM 641 O O . ASN A 1 84 ? -6.645 11.356 6.572 1.00 71.31 84 ASN A O 1
ATOM 645 N N . LEU A 1 85 ? -4.666 11.487 5.577 1.00 66.06 85 LEU A N 1
ATOM 646 C CA . LEU A 1 85 ? -4.150 12.464 6.555 1.00 66.06 85 LEU A CA 1
ATOM 647 C C . LEU A 1 85 ? -4.888 13.809 6.522 1.00 66.06 85 LEU A C 1
ATOM 649 O O . LEU A 1 85 ? -4.930 14.517 7.527 1.00 66.06 85 LEU A O 1
ATOM 653 N N . SER A 1 86 ? -5.456 14.157 5.369 1.00 55.56 86 SER A N 1
ATOM 654 C CA . SER A 1 86 ? -6.192 15.409 5.174 1.00 55.56 86 SER A CA 1
ATOM 655 C C . SER A 1 86 ? -7.643 15.317 5.663 1.00 55.56 86 SER A C 1
ATOM 657 O O . SER A 1 86 ? -8.313 16.340 5.802 1.00 55.56 86 SER A O 1
ATOM 659 N N . GLU A 1 87 ? -8.136 14.108 5.954 1.00 55.94 87 GLU A N 1
ATOM 660 C CA . GLU A 1 87 ? -9.488 13.878 6.452 1.00 55.94 87 GLU A CA 1
ATOM 661 C C . GLU A 1 87 ? -9.492 13.663 7.982 1.00 55.94 87 GLU A C 1
ATOM 663 O O . GLU A 1 87 ? -8.840 12.754 8.496 1.00 55.94 87 GLU A O 1
ATOM 668 N N . PRO A 1 88 ? -10.280 14.431 8.759 1.00 50.31 88 PRO A N 1
ATOM 669 C CA . PRO A 1 88 ? -10.247 14.414 10.230 1.00 50.31 88 PRO A CA 1
ATOM 670 C C . PRO A 1 88 ? -10.830 13.142 10.890 1.00 50.31 88 PRO A C 1
ATOM 672 O O . PRO A 1 88 ? -11.159 13.155 12.074 1.00 50.31 88 PRO A O 1
ATOM 675 N N . ARG A 1 89 ? -11.000 12.035 10.155 1.00 52.06 89 ARG A N 1
ATOM 676 C CA . ARG A 1 89 ? -11.747 10.837 10.601 1.00 52.06 89 ARG A CA 1
ATOM 677 C C . ARG A 1 89 ? -10.902 9.577 10.801 1.00 52.06 89 ARG A C 1
ATOM 679 O O . ARG A 1 89 ? -11.440 8.529 11.135 1.00 52.06 89 ARG A O 1
ATOM 686 N N . VAL A 1 90 ? -9.595 9.661 10.597 1.00 58.91 90 VAL A N 1
ATOM 687 C CA . VAL A 1 90 ? -8.802 8.496 10.173 1.00 58.91 90 VAL A CA 1
ATOM 688 C C . VAL A 1 90 ? -8.300 7.608 11.314 1.00 58.91 90 VAL A C 1
ATOM 690 O O . VAL A 1 90 ? -8.060 6.424 11.116 1.00 58.91 90 VAL A O 1
ATOM 693 N N . PHE A 1 91 ? -8.277 8.116 12.543 1.00 59.47 91 PHE A N 1
ATOM 694 C CA . PHE A 1 91 ? -7.982 7.317 13.732 1.00 59.47 91 PHE A CA 1
ATOM 695 C C . PHE A 1 91 ? -8.963 7.684 14.845 1.00 59.47 91 PHE A C 1
ATOM 697 O O . PHE A 1 91 ? -8.564 8.231 15.873 1.00 59.47 91 PHE A O 1
ATOM 704 N N . LEU A 1 92 ? -10.262 7.468 14.636 1.00 49.41 92 LEU A N 1
ATOM 705 C CA . LEU A 1 92 ? -11.239 7.671 15.708 1.00 49.41 92 LEU A CA 1
ATOM 706 C C . LEU A 1 92 ? -11.175 6.505 16.715 1.00 49.41 92 LEU A C 1
ATOM 708 O O . LEU A 1 92 ? -10.905 5.367 16.332 1.00 49.41 92 LEU A O 1
ATOM 712 N N . LYS A 1 93 ? -11.299 6.869 18.000 1.00 43.97 93 LYS A N 1
ATOM 713 C CA . LYS A 1 93 ? -11.121 6.035 19.205 1.00 43.97 93 LYS A CA 1
ATOM 714 C C . LYS A 1 93 ? -12.014 4.802 19.248 1.00 43.97 93 LYS A C 1
ATOM 716 O O . LYS A 1 93 ? -13.196 4.940 18.871 1.00 43.97 93 LYS A O 1
#

Sequence (93 aa):
MNFLTVTVPPKFWADHEARSDETAGEVVPRSARAVVVRLTRAQWEDLLADAVHYASLGSGVYGFAGERGLVASAQATVRRLESNLSEPRVFLK

pLDDT: mean 76.51, std 13.27, range [43.97, 90.19]

Radius of gyration: 13.08 Å; chains: 1; bounding box: 28×26×38 Å